Protein AF-A0A5Q4EKX1-F1 (afdb_monomer_lite)

Sequence (60 aa):
MFDDNDDLEEMTPKNLPIYKKGQEIYKVVREIADLIPEENEILQDIKMQMLSDAAMLTVK

pLDDT: mean 86.75, std 15.01, range [44.44, 98.5]

Secondary structure (DSSP, 8-state):
---THHHHHHTSGGGSHHHHHHHHHHHHHHHHHTTS-TT-HHHHHHHHHHHHHHHHTS--

Foldseek 3Di:
DPPPVVVVVCPDLCNDPQLVVLVVQLVVLVVVLVVDDPPDPVSVVVSVVSNVVSNPSRDD

Radius of gyration: 16.92 Å; chains: 1; bounding box: 27×14×57 Å

Structure (mmCIF, N/CA/C/O backbone):
data_AF-A0A5Q4EKX1-F1
#
_entry.id   AF-A0A5Q4EKX1-F1
#
loop_
_atom_site.group_PDB
_atom_site.id
_atom_site.type_symbol
_atom_site.label_atom_id
_atom_site.label_alt_id
_atom_site.label_comp_id
_atom_site.label_asym_id
_atom_site.label_entity_id
_atom_site.label_seq_id
_atom_site.pdbx_PDB_ins_code
_atom_site.Cartn_x
_atom_site.Cartn_y
_atom_site.Cartn_z
_atom_site.occupancy
_atom_site.B_iso_or_equiv
_atom_site.auth_seq_id
_atom_site.auth_comp_id
_atom_site.auth_asym_id
_atom_site.auth_atom_id
_atom_site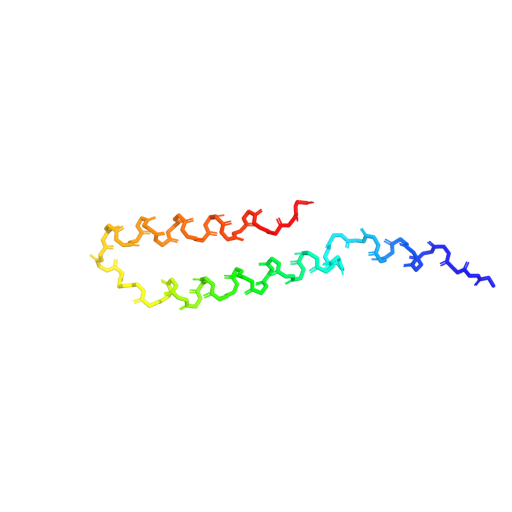.pdbx_PDB_model_num
ATOM 1 N N . MET A 1 1 ? 14.268 0.502 -41.377 1.00 44.44 1 MET A N 1
ATOM 2 C CA . MET A 1 1 ? 14.444 1.690 -40.527 1.00 44.44 1 MET A CA 1
ATOM 3 C C . MET A 1 1 ? 14.001 1.242 -39.157 1.00 44.44 1 MET A C 1
ATOM 5 O O . MET A 1 1 ? 12.837 0.896 -39.028 1.00 44.44 1 MET A O 1
ATOM 9 N N . PHE A 1 2 ? 14.944 1.052 -38.237 1.00 53.34 2 PHE A N 1
ATOM 10 C CA . PHE A 1 2 ? 1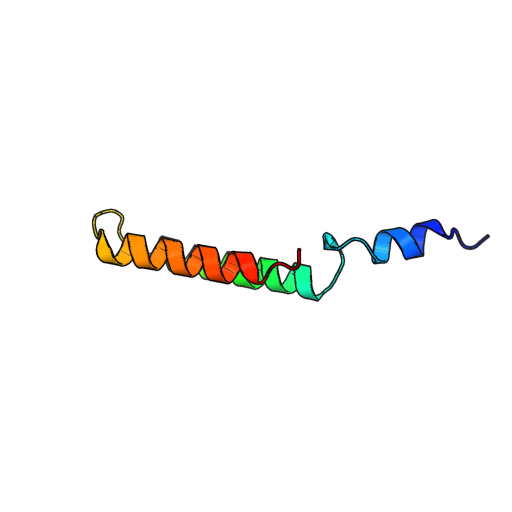4.598 0.857 -36.833 1.00 53.34 2 PHE A CA 1
ATOM 11 C C . PHE A 1 2 ? 14.159 2.233 -36.348 1.00 53.34 2 PHE A C 1
ATOM 13 O O . PHE A 1 2 ? 14.853 3.214 -36.615 1.00 53.34 2 PHE A O 1
ATOM 20 N N . ASP A 1 3 ? 12.928 2.313 -35.868 1.00 59.66 3 ASP A N 1
ATOM 21 C CA . ASP A 1 3 ? 12.308 3.567 -35.481 1.00 59.66 3 ASP A CA 1
ATOM 22 C C . ASP A 1 3 ? 12.895 3.941 -34.119 1.00 59.66 3 ASP A C 1
ATOM 24 O O . ASP A 1 3 ? 12.598 3.285 -33.125 1.00 59.66 3 ASP A O 1
ATOM 28 N N . ASP A 1 4 ? 13.755 4.962 -34.072 1.00 60.06 4 ASP A N 1
ATOM 29 C CA . ASP A 1 4 ? 14.373 5.479 -32.836 1.00 60.06 4 ASP A CA 1
ATOM 30 C C . ASP A 1 4 ? 13.318 5.868 -31.761 1.00 60.06 4 ASP A C 1
ATOM 32 O O . ASP A 1 4 ? 13.659 6.182 -30.622 1.00 60.06 4 ASP A O 1
ATOM 36 N N . ASN A 1 5 ? 12.023 5.858 -32.112 1.00 59.84 5 ASN A N 1
ATOM 37 C CA . ASN A 1 5 ? 10.884 6.043 -31.214 1.00 59.84 5 ASN A CA 1
ATOM 38 C C . ASN A 1 5 ? 10.644 4.880 -30.232 1.00 59.84 5 ASN A C 1
ATOM 40 O O . ASN A 1 5 ? 10.194 5.149 -29.118 1.00 59.84 5 ASN A O 1
ATOM 44 N N . ASP A 1 6 ? 10.948 3.626 -30.590 1.00 61.19 6 ASP A N 1
ATOM 45 C CA . ASP A 1 6 ? 10.688 2.473 -29.707 1.00 61.19 6 ASP A CA 1
ATOM 46 C C . ASP A 1 6 ? 11.574 2.528 -28.445 1.00 61.19 6 ASP A C 1
ATOM 48 O O . ASP A 1 6 ? 11.094 2.357 -27.320 1.00 61.19 6 ASP A O 1
ATOM 52 N N . ASP A 1 7 ? 12.849 2.896 -28.610 1.00 61.81 7 ASP A N 1
ATOM 53 C CA . ASP A 1 7 ? 13.802 3.057 -27.503 1.00 61.81 7 ASP A CA 1
ATOM 54 C C . ASP A 1 7 ? 13.398 4.208 -26.557 1.00 61.81 7 ASP A C 1
ATOM 56 O O . ASP A 1 7 ? 13.615 4.153 -25.343 1.00 61.81 7 ASP A O 1
ATOM 60 N N . LEU A 1 8 ? 12.757 5.255 -27.091 1.00 62.62 8 LEU A N 1
ATOM 61 C CA . LEU A 1 8 ? 12.262 6.391 -26.309 1.00 62.62 8 LEU A CA 1
ATOM 62 C C . LEU A 1 8 ? 10.993 6.045 -25.511 1.00 62.62 8 LEU A C 1
ATOM 64 O O . LEU A 1 8 ? 10.813 6.557 -24.400 1.00 62.62 8 LEU A O 1
ATOM 68 N N . GLU A 1 9 ? 10.126 5.165 -26.024 1.00 64.31 9 GLU A N 1
ATOM 69 C CA . GLU A 1 9 ? 8.970 4.657 -25.275 1.00 64.31 9 GLU A CA 1
ATOM 70 C C . GLU A 1 9 ? 9.386 3.748 -24.108 1.00 64.31 9 GLU A C 1
ATOM 72 O O . GLU A 1 9 ? 8.800 3.832 -23.016 1.00 64.31 9 GLU A O 1
ATOM 77 N N . GLU A 1 10 ? 10.415 2.916 -24.289 1.00 64.75 10 GLU A N 1
ATOM 78 C CA . GLU A 1 10 ? 10.949 2.048 -23.231 1.00 64.75 10 GLU A CA 1
ATOM 79 C C . GLU A 1 10 ? 11.550 2.838 -22.058 1.00 64.75 10 GLU A C 1
ATOM 81 O O . GLU A 1 10 ? 11.434 2.417 -20.903 1.00 64.75 10 GLU A O 1
ATOM 86 N N . MET A 1 11 ? 12.103 4.027 -22.319 1.00 69.12 11 MET A N 1
ATOM 87 C CA . MET A 1 11 ? 12.652 4.914 -21.285 1.00 69.12 11 MET A CA 1
ATOM 88 C C . MET A 1 11 ? 11.595 5.728 -20.522 1.00 69.12 11 MET A C 1
ATOM 90 O O . MET A 1 11 ? 11.944 6.476 -19.604 1.00 69.12 11 MET A O 1
ATOM 94 N N . THR A 1 12 ? 10.299 5.598 -20.837 1.00 83.25 12 THR A N 1
ATOM 95 C CA . THR A 1 12 ? 9.266 6.280 -20.043 1.00 83.25 12 THR A CA 1
ATOM 96 C C . THR A 1 12 ? 9.230 5.725 -18.608 1.00 83.25 12 THR A C 1
ATOM 98 O O . THR A 1 12 ? 9.149 4.507 -18.428 1.00 83.25 12 THR A O 1
ATOM 101 N N . PRO A 1 13 ? 9.222 6.571 -17.553 1.00 81.31 13 PRO A N 1
ATOM 102 C CA . PRO A 1 13 ? 9.289 6.110 -16.160 1.00 81.31 13 PRO A CA 1
ATOM 103 C C . PRO A 1 13 ? 8.249 5.041 -15.797 1.00 81.31 13 PRO A C 1
ATOM 105 O O . PRO A 1 13 ? 8.557 4.093 -15.082 1.00 81.31 13 PRO A O 1
ATOM 108 N N . LYS A 1 14 ? 7.041 5.132 -16.372 1.00 84.88 14 LYS A N 1
ATOM 109 C CA . LYS A 1 14 ? 5.944 4.162 -16.204 1.00 84.88 14 LYS A CA 1
ATOM 110 C C . LYS A 1 14 ? 6.266 2.743 -16.701 1.00 84.88 14 LYS A C 1
ATOM 112 O O . LYS A 1 14 ? 5.689 1.770 -16.214 1.00 84.88 14 LYS A O 1
ATOM 117 N N . ASN A 1 15 ? 7.159 2.620 -17.682 1.00 87.81 15 ASN A N 1
ATOM 118 C CA . ASN A 1 15 ? 7.537 1.346 -18.283 1.00 87.81 15 ASN A CA 1
ATOM 119 C C . ASN A 1 15 ? 8.662 0.657 -17.505 1.00 87.81 15 ASN A C 1
ATOM 121 O O . ASN A 1 15 ? 8.770 -0.575 -17.579 1.00 87.81 15 ASN A O 1
ATOM 125 N N . LEU A 1 16 ? 9.413 1.415 -16.695 1.00 87.00 16 LEU A N 1
ATOM 126 C CA . LEU A 1 16 ? 10.517 0.905 -15.892 1.00 87.00 16 LEU A CA 1
ATOM 127 C C . LEU A 1 16 ? 10.035 -0.168 -14.895 1.00 87.00 16 LEU A C 1
ATOM 129 O O . LEU A 1 16 ? 9.056 0.051 -14.169 1.00 87.00 16 LEU A O 1
ATOM 133 N N . PRO A 1 17 ? 10.740 -1.311 -14.779 1.00 89.81 17 PRO A N 1
ATOM 134 C CA . PRO A 1 17 ? 10.389 -2.368 -13.828 1.00 89.81 17 PRO A CA 1
ATOM 135 C C . PRO A 1 17 ? 10.261 -1.877 -12.382 1.00 89.81 17 PRO A C 1
ATOM 137 O O . PRO A 1 17 ? 9.372 -2.310 -11.653 1.00 89.81 17 PRO A O 1
ATOM 140 N N . ILE A 1 18 ? 11.114 -0.933 -11.976 1.00 88.88 18 ILE A N 1
ATOM 141 C CA . ILE A 1 18 ? 11.099 -0.358 -10.627 1.00 88.88 18 ILE A CA 1
ATOM 142 C C . ILE A 1 18 ? 9.824 0.449 -10.349 1.00 88.88 18 ILE A C 1
ATOM 144 O O . ILE A 1 18 ? 9.268 0.349 -9.258 1.00 88.88 18 ILE A O 1
ATOM 148 N N . TYR A 1 19 ? 9.301 1.176 -11.341 1.00 90.00 19 TYR A N 1
ATOM 149 C CA . TYR A 1 19 ? 8.044 1.908 -11.204 1.00 90.00 19 TYR A CA 1
ATOM 150 C C . TYR A 1 19 ? 6.869 0.943 -11.048 1.00 90.00 19 TYR A C 1
ATOM 152 O O . TYR A 1 19 ? 6.069 1.081 -10.123 1.00 90.00 19 TYR A O 1
ATOM 160 N N . LYS A 1 20 ? 6.804 -0.087 -11.905 1.00 91.25 20 LYS A N 1
ATOM 161 C CA . LYS A 1 20 ? 5.788 -1.149 -11.820 1.00 91.25 20 LYS A CA 1
ATOM 162 C C . LYS A 1 20 ? 5.830 -1.841 -10.458 1.00 91.25 20 LYS A C 1
ATOM 164 O O . LYS A 1 20 ? 4.787 -2.048 -9.843 1.00 91.25 20 LYS A O 1
ATOM 169 N N . LYS A 1 21 ? 7.031 -2.112 -9.934 1.00 93.12 21 LYS A N 1
ATOM 170 C CA . LYS A 1 21 ? 7.179 -2.702 -8.603 1.00 93.12 21 LYS A CA 1
ATOM 171 C C . LYS A 1 21 ? 6.727 -1.763 -7.484 1.00 93.12 21 LYS A C 1
ATOM 173 O O . LYS A 1 21 ? 6.069 -2.217 -6.551 1.00 93.12 21 LYS A O 1
ATOM 178 N N . GLY A 1 22 ? 7.019 -0.468 -7.595 1.00 93.56 22 GLY A N 1
ATOM 179 C CA . GLY A 1 22 ? 6.500 0.552 -6.682 1.00 93.56 22 GLY A CA 1
ATOM 180 C C . GLY A 1 22 ? 4.968 0.575 -6.648 1.00 93.56 22 GLY A C 1
ATOM 181 O O . GLY A 1 22 ? 4.382 0.622 -5.570 1.00 93.56 22 GLY A O 1
ATOM 182 N N . GLN A 1 23 ? 4.310 0.449 -7.808 1.00 94.38 23 GLN A N 1
ATOM 183 C CA . GLN A 1 23 ? 2.845 0.367 -7.904 1.00 94.38 23 GLN A CA 1
ATOM 184 C C . GLN A 1 23 ? 2.280 -0.882 -7.212 1.00 94.38 23 GLN A C 1
ATOM 186 O O . GLN A 1 23 ? 1.287 -0.786 -6.491 1.00 94.38 23 GLN A O 1
ATOM 191 N N . GLU A 1 24 ? 2.916 -2.046 -7.384 1.00 95.88 24 GLU A N 1
ATOM 192 C CA . GLU A 1 24 ? 2.523 -3.273 -6.675 1.00 95.88 24 GLU A CA 1
ATOM 193 C C . GLU A 1 24 ? 2.611 -3.103 -5.152 1.00 95.88 24 GLU A C 1
ATOM 195 O O . GLU A 1 24 ? 1.673 -3.460 -4.440 1.00 95.88 24 GLU A O 1
ATOM 200 N N . ILE A 1 25 ? 3.713 -2.531 -4.652 1.00 95.88 25 ILE A N 1
ATOM 201 C CA . ILE A 1 25 ? 3.911 -2.296 -3.214 1.00 95.88 25 ILE A CA 1
ATOM 202 C C . ILE A 1 25 ? 2.848 -1.335 -2.683 1.00 95.88 25 ILE A C 1
ATOM 204 O O . ILE A 1 25 ? 2.202 -1.626 -1.679 1.00 95.88 25 ILE A O 1
ATOM 208 N N . TYR A 1 26 ? 2.625 -0.220 -3.378 1.00 96.56 26 TYR A N 1
ATOM 209 C CA . TYR A 1 26 ? 1.626 0.766 -2.984 1.00 96.56 26 TYR A CA 1
ATOM 210 C C . TYR A 1 26 ? 0.213 0.176 -2.930 1.00 96.56 26 TYR A C 1
ATOM 212 O O . TYR A 1 26 ? -0.530 0.438 -1.984 1.00 96.56 26 TYR A O 1
ATOM 220 N N . LYS A 1 27 ? -0.146 -0.672 -3.901 1.00 97.56 27 LYS A N 1
ATOM 221 C CA . LYS A 1 27 ? -1.432 -1.375 -3.904 1.00 97.56 27 LYS A CA 1
ATOM 222 C C . LYS A 1 27 ? -1.593 -2.265 -2.669 1.00 97.56 27 LYS A C 1
ATOM 224 O O . LYS A 1 27 ? -2.607 -2.159 -1.989 1.00 97.56 27 LYS A O 1
ATOM 229 N N . VAL A 1 28 ? -0.596 -3.093 -2.354 1.00 98.19 28 VAL A N 1
ATOM 230 C CA . VAL A 1 28 ? -0.643 -3.981 -1.178 1.00 98.19 28 VAL A CA 1
ATOM 231 C C . VAL A 1 28 ? -0.727 -3.176 0.120 1.00 98.19 28 VAL A C 1
ATOM 233 O O . VAL A 1 28 ? -1.521 -3.497 0.999 1.00 98.19 28 VAL A O 1
ATOM 236 N N . VAL A 1 29 ? 0.050 -2.097 0.242 1.00 97.94 29 VAL A N 1
ATOM 237 C CA . VAL A 1 29 ? 0.003 -1.225 1.424 1.00 97.94 29 VAL A CA 1
ATOM 238 C C . VAL A 1 29 ? -1.372 -0.582 1.580 1.00 97.94 29 VAL A C 1
ATOM 240 O O . VAL A 1 29 ? -1.881 -0.531 2.696 1.00 97.94 29 VAL A O 1
ATOM 243 N N . ARG A 1 30 ? -2.003 -0.148 0.482 1.00 97.88 30 ARG A N 1
ATOM 244 C CA . ARG A 1 30 ? -3.378 0.364 0.502 1.00 97.88 30 ARG A CA 1
ATOM 245 C C . ARG A 1 30 ? -4.371 -0.693 0.986 1.00 97.88 30 ARG A C 1
ATOM 247 O O . ARG A 1 30 ? -5.159 -0.396 1.872 1.00 97.88 30 ARG A O 1
ATOM 254 N N . GLU A 1 31 ? -4.294 -1.916 0.466 1.00 98.50 31 GLU A N 1
ATOM 255 C CA . GLU A 1 31 ? -5.169 -3.021 0.887 1.00 98.50 31 GLU A CA 1
ATOM 256 C C . GLU A 1 31 ? -5.042 -3.319 2.393 1.00 98.50 31 GLU A C 1
ATOM 258 O O . GLU A 1 31 ? -6.045 -3.562 3.057 1.00 98.50 31 GLU A O 1
ATOM 263 N N . ILE A 1 32 ?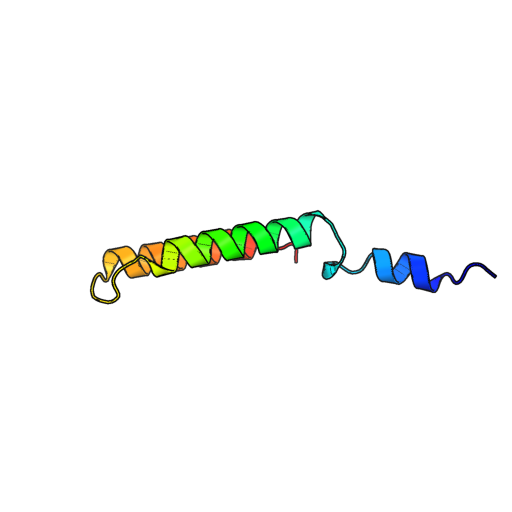 -3.831 -3.237 2.958 1.00 98.19 32 ILE A N 1
ATOM 264 C CA . ILE A 1 32 ? -3.606 -3.367 4.409 1.00 98.19 32 ILE A CA 1
ATOM 265 C C . ILE A 1 32 ? -4.181 -2.160 5.165 1.00 98.19 32 ILE A C 1
ATOM 267 O O . ILE A 1 32 ? -4.869 -2.320 6.171 1.00 98.19 32 ILE A O 1
ATOM 271 N N . ALA A 1 33 ? -3.901 -0.950 4.685 1.00 97.88 33 ALA A N 1
ATOM 272 C CA . ALA A 1 33 ? -4.349 0.310 5.271 1.00 97.88 33 ALA A CA 1
ATOM 273 C C . ALA A 1 33 ? -5.881 0.467 5.285 1.00 97.88 33 ALA A C 1
ATOM 275 O O . ALA A 1 33 ? -6.427 1.186 6.122 1.00 97.88 33 ALA A O 1
ATOM 276 N N . ASP A 1 34 ? -6.591 -0.191 4.374 1.00 97.81 34 ASP A N 1
ATOM 277 C CA . A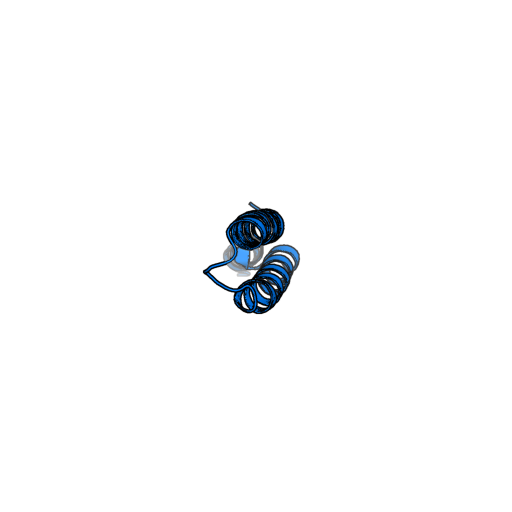SP A 1 34 ? -8.054 -0.188 4.323 1.00 97.81 34 ASP A CA 1
ATOM 278 C C . ASP A 1 34 ? -8.701 -1.077 5.396 1.00 97.81 34 ASP A C 1
ATOM 280 O O . ASP A 1 34 ? -9.894 -0.950 5.651 1.00 97.81 34 ASP A O 1
ATOM 284 N N . LEU A 1 35 ? -7.919 -1.904 6.098 1.00 97.88 35 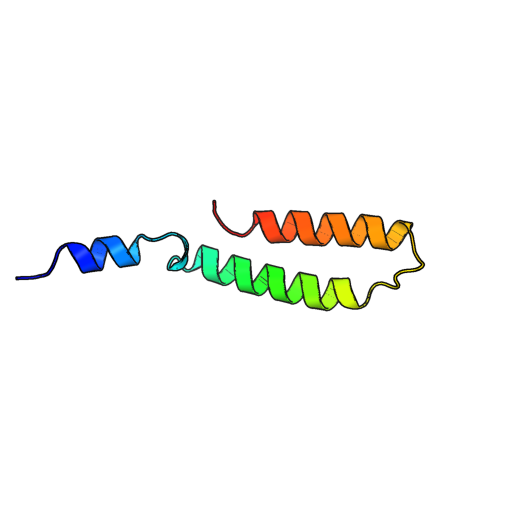LEU A N 1
ATOM 285 C CA . LEU A 1 35 ? -8.376 -2.643 7.281 1.00 97.88 35 LEU A CA 1
ATOM 286 C C . LEU A 1 35 ? -8.363 -1.791 8.562 1.00 97.88 35 LEU A C 1
ATOM 288 O O . LEU A 1 35 ? -8.825 -2.251 9.607 1.00 97.88 35 LEU A O 1
ATOM 292 N N . ILE A 1 36 ? -7.801 -0.579 8.511 1.00 98.00 36 ILE A N 1
ATOM 293 C CA . ILE A 1 36 ? -7.706 0.310 9.669 1.00 98.00 36 ILE A CA 1
ATOM 294 C C . ILE A 1 36 ? -9.069 0.987 9.921 1.00 98.00 36 ILE A C 1
ATOM 296 O O . ILE A 1 36 ? -9.572 1.654 9.014 1.00 98.00 36 ILE A O 1
ATOM 300 N N . PRO A 1 37 ? -9.644 0.874 11.137 1.00 97.62 37 PRO A N 1
ATOM 301 C CA . PRO A 1 37 ? -10.933 1.481 11.476 1.00 97.62 37 PRO A CA 1
ATOM 302 C C . PRO A 1 37 ? -10.886 3.012 11.420 1.00 97.62 37 PRO A C 1
ATOM 304 O O . PRO A 1 37 ? -9.911 3.631 11.858 1.00 97.62 37 PRO A O 1
ATOM 307 N N . GLU A 1 38 ? -11.946 3.625 10.892 1.00 96.44 38 GLU A N 1
ATOM 308 C CA . GLU A 1 38 ? -12.045 5.076 10.665 1.00 96.44 38 GLU A CA 1
ATOM 309 C C . GLU A 1 38 ? -12.096 5.875 11.973 1.00 96.44 38 GLU A C 1
ATOM 311 O O . GLU A 1 38 ? -11.575 6.983 12.049 1.00 96.44 38 GLU A O 1
ATOM 316 N N . GLU A 1 39 ? -12.666 5.293 13.026 1.00 97.50 39 GLU A N 1
ATOM 317 C CA . GLU A 1 39 ? -12.838 5.906 14.342 1.00 97.50 39 GLU A CA 1
ATOM 318 C C . GLU A 1 39 ? -11.558 5.952 15.193 1.00 97.50 39 GLU A C 1
ATOM 320 O O . GLU A 1 39 ? -11.545 6.566 16.261 1.00 97.50 39 GLU A O 1
ATOM 325 N N . ASN A 1 40 ? -10.480 5.293 14.758 1.00 97.44 40 ASN A N 1
ATOM 326 C CA . ASN A 1 40 ? -9.225 5.258 15.500 1.00 97.44 40 ASN A CA 1
ATOM 327 C C . ASN A 1 40 ? -8.232 6.289 14.954 1.00 97.44 40 ASN A C 1
ATOM 329 O O . ASN A 1 40 ? -7.422 5.977 14.083 1.00 97.44 40 ASN A O 1
ATOM 333 N N . GLU A 1 41 ? -8.269 7.499 15.511 1.00 97.00 41 GLU A N 1
ATOM 334 C CA . GLU A 1 41 ? -7.434 8.635 15.087 1.00 97.00 41 GLU A CA 1
ATOM 335 C C . GLU A 1 41 ? -5.934 8.293 15.029 1.00 97.00 41 GLU A C 1
ATOM 337 O O . GLU A 1 41 ? -5.270 8.588 14.038 1.00 97.00 41 GLU A O 1
ATOM 342 N N . ILE A 1 42 ? -5.407 7.579 16.031 1.00 97.88 42 ILE A N 1
ATOM 343 C CA . ILE A 1 42 ? -3.986 7.186 16.074 1.00 97.88 42 ILE A CA 1
ATOM 344 C C . ILE A 1 42 ? -3.641 6.256 14.906 1.00 97.88 42 ILE A C 1
ATOM 346 O O . ILE A 1 42 ? -2.592 6.394 14.276 1.00 97.88 42 ILE A O 1
ATOM 350 N N . LEU A 1 43 ? -4.509 5.288 14.604 1.00 97.81 43 LEU A N 1
ATOM 351 C CA . LEU A 1 43 ? -4.270 4.389 13.480 1.00 97.81 43 LEU A CA 1
ATOM 352 C C . LEU A 1 43 ? -4.493 5.082 12.129 1.00 97.81 43 LEU A C 1
ATOM 354 O O . LEU A 1 43 ? -3.833 4.710 11.161 1.00 97.81 43 LEU A O 1
ATOM 358 N N . GLN A 1 44 ? -5.358 6.097 12.048 1.00 98.31 44 GLN A N 1
ATOM 359 C CA . GLN A 1 44 ? -5.504 6.924 10.845 1.00 98.31 44 GLN A CA 1
ATOM 360 C C . GLN A 1 44 ? -4.232 7.734 10.553 1.00 98.31 44 GLN A C 1
ATOM 362 O O . GLN A 1 44 ? -3.813 7.822 9.397 1.00 98.31 44 GLN A O 1
ATOM 367 N N . ASP A 1 45 ? -3.542 8.239 11.578 1.00 98.19 45 ASP A N 1
ATOM 368 C CA . ASP A 1 45 ? -2.236 8.883 11.391 1.00 98.19 45 ASP A CA 1
ATOM 369 C C . ASP A 1 45 ? -1.195 7.901 10.833 1.00 98.19 45 ASP A C 1
ATOM 371 O O . ASP A 1 45 ? -0.471 8.212 9.881 1.00 98.19 45 ASP A O 1
ATOM 375 N N . ILE A 1 46 ? -1.163 6.673 11.361 1.00 97.94 46 ILE A N 1
ATOM 376 C CA . ILE A 1 46 ? -0.283 5.609 10.856 1.00 97.94 46 ILE A CA 1
ATOM 377 C C . ILE A 1 46 ? -0.666 5.221 9.419 1.00 97.94 46 ILE A C 1
ATOM 379 O O . ILE A 1 46 ? 0.218 5.056 8.578 1.00 97.94 46 ILE A O 1
ATOM 383 N N . LYS A 1 47 ? -1.966 5.149 9.095 1.00 98.19 47 LYS A N 1
ATOM 384 C CA . LYS A 1 47 ? -2.467 4.924 7.729 1.00 98.19 47 LYS A CA 1
ATOM 385 C C . LYS A 1 47 ? -1.878 5.943 6.754 1.00 98.19 47 LYS A C 1
ATOM 387 O O . LYS A 1 47 ? -1.385 5.562 5.690 1.00 98.19 47 LYS A O 1
ATOM 392 N N . MET A 1 48 ? -1.896 7.226 7.115 1.00 97.44 48 MET A N 1
ATOM 393 C CA . MET A 1 48 ? -1.334 8.291 6.278 1.00 97.44 48 MET A CA 1
ATOM 394 C C . MET A 1 48 ? 0.176 8.131 6.072 1.00 97.44 48 MET A C 1
ATOM 396 O O . MET A 1 48 ? 0.652 8.277 4.945 1.00 97.44 48 MET A O 1
ATOM 400 N N . GLN A 1 49 ? 0.921 7.777 7.123 1.00 97.62 49 GLN A N 1
ATOM 401 C CA . GLN A 1 49 ? 2.364 7.526 7.029 1.00 97.62 49 GLN A CA 1
ATOM 402 C C . GLN A 1 49 ? 2.674 6.340 6.106 1.00 97.62 49 GLN A C 1
ATOM 404 O O . GLN A 1 49 ? 3.466 6.480 5.177 1.00 97.62 49 GLN A O 1
ATOM 409 N N . MET A 1 50 ? 1.978 5.212 6.280 1.00 97.56 50 MET A N 1
ATOM 410 C CA . MET A 1 50 ? 2.140 4.021 5.437 1.00 97.56 50 MET A CA 1
ATOM 411 C C . MET A 1 50 ? 1.906 4.328 3.952 1.00 97.56 50 MET A C 1
ATOM 413 O O . MET A 1 50 ? 2.695 3.924 3.097 1.00 97.56 50 MET A O 1
ATOM 417 N N . LEU A 1 51 ? 0.829 5.055 3.634 1.00 97.06 51 LEU A N 1
ATOM 418 C CA . LEU A 1 51 ? 0.507 5.426 2.256 1.00 97.06 51 LEU A CA 1
ATOM 419 C C . LEU A 1 51 ? 1.532 6.404 1.669 1.00 97.06 51 LEU A C 1
ATOM 421 O O . LEU A 1 51 ? 1.882 6.275 0.496 1.00 97.06 51 LEU A O 1
ATOM 425 N N . SER A 1 52 ? 2.020 7.355 2.468 1.00 95.94 52 SER A N 1
ATOM 426 C CA . SER A 1 52 ? 3.063 8.299 2.056 1.00 95.94 52 SER A CA 1
ATOM 427 C C . SER A 1 52 ? 4.374 7.579 1.733 1.00 95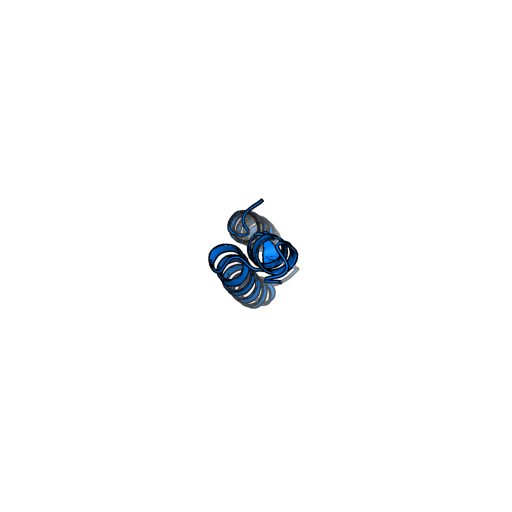.94 52 SER A C 1
ATOM 429 O O . SER A 1 52 ? 4.928 7.766 0.649 1.00 95.94 52 SER A O 1
ATOM 431 N N . ASP A 1 53 ? 4.837 6.700 2.622 1.00 95.12 53 ASP A N 1
ATOM 432 C CA . ASP A 1 53 ? 6.074 5.937 2.434 1.00 95.12 53 ASP A CA 1
ATOM 433 C C . ASP A 1 53 ? 5.993 5.035 1.200 1.00 95.12 53 ASP A C 1
ATOM 435 O O . ASP A 1 53 ? 6.910 4.998 0.379 1.00 95.12 53 ASP A O 1
ATOM 439 N N . ALA A 1 54 ? 4.860 4.355 1.010 1.00 94.38 54 ALA A N 1
ATOM 440 C CA . ALA A 1 54 ? 4.656 3.501 -0.150 1.00 94.38 54 ALA A CA 1
ATOM 441 C C . ALA A 1 54 ? 4.584 4.296 -1.466 1.00 94.38 54 ALA A C 1
ATOM 443 O O . ALA A 1 54 ? 5.075 3.827 -2.493 1.00 94.38 54 ALA A O 1
ATOM 444 N N . ALA A 1 55 ? 4.014 5.506 -1.454 1.00 91.31 55 ALA A N 1
ATOM 445 C CA . ALA A 1 55 ? 3.964 6.368 -2.635 1.00 91.31 55 ALA A CA 1
ATOM 446 C C . ALA A 1 55 ? 5.366 6.841 -3.057 1.00 91.31 55 ALA A C 1
ATOM 448 O O . ALA A 1 55 ? 5.651 6.939 -4.251 1.00 91.31 55 ALA A O 1
ATOM 449 N N . MET A 1 56 ? 6.268 7.055 -2.096 1.00 89.69 56 MET A N 1
ATOM 450 C CA . MET A 1 56 ? 7.658 7.456 -2.348 1.00 89.69 56 MET A CA 1
ATOM 451 C C . MET A 1 56 ? 8.513 6.360 -3.003 1.00 89.69 56 MET A C 1
ATOM 453 O O . MET A 1 56 ? 9.577 6.661 -3.544 1.00 89.69 56 MET A O 1
ATOM 457 N N . LEU A 1 57 ? 8.058 5.102 -2.992 1.00 82.94 57 LEU A N 1
ATOM 458 C CA . LEU A 1 57 ? 8.711 3.996 -3.704 1.00 82.94 57 LEU A CA 1
ATOM 459 C C . LEU A 1 57 ? 8.422 4.007 -5.210 1.00 82.94 57 LEU A C 1
ATOM 461 O O . LEU A 1 57 ? 9.124 3.346 -5.977 1.00 82.94 57 LEU A O 1
ATOM 465 N N . THR A 1 58 ? 7.401 4.747 -5.650 1.00 74.69 58 THR A N 1
ATOM 466 C CA . THR A 1 58 ? 7.177 4.984 -7.075 1.00 74.69 58 THR A CA 1
ATOM 467 C C . THR A 1 58 ? 8.178 6.040 -7.533 1.00 74.69 58 THR A C 1
ATOM 469 O O . THR A 1 58 ? 8.185 7.167 -7.044 1.00 74.69 58 THR A O 1
ATOM 472 N N . VAL A 1 59 ? 9.115 5.634 -8.391 1.00 66.00 59 VAL A N 1
ATOM 473 C CA . VAL A 1 59 ? 10.192 6.505 -8.888 1.00 66.00 59 VAL A CA 1
ATOM 474 C C . VAL A 1 59 ? 9.582 7.771 -9.503 1.00 66.00 59 VAL A C 1
ATOM 476 O O . VAL A 1 59 ? 8.598 7.666 -10.237 1.00 66.00 59 VAL A O 1
ATOM 479 N N . LYS A 1 60 ? 10.143 8.940 -9.163 1.00 56.44 60 LYS A N 1
ATOM 480 C CA . LYS A 1 60 ? 9.755 10.243 -9.727 1.00 56.44 60 LYS A CA 1
ATOM 481 C C . LYS A 1 60 ? 10.031 10.323 -11.223 1.00 56.44 60 LYS A C 1
ATOM 483 O O . LYS A 1 60 ? 11.094 9.813 -11.641 1.00 56.44 60 LYS A O 1
#